Protein AF-A0A975PPK5-F1 (afdb_monomer)

Foldseek 3Di:
DDDDDDDDPDDPPPDDDDPVLVVLLVVLLVVVVVVVVVVVVVVVVVVVVPDDDDDDPVVVVVVVVVVVVVVVVVVDRCVPVRSVVSSVVCVVVVVVVVVD

Mean predicted aligned error: 13.2 Å

Secondary structure (DSSP, 8-state):
-PPPPPPPPPPGGGSPPPHHHHHHHHHHHHHHHHHHHHHHHHHHHHHHHHS----TTHHHHHHHHHHHHHHHHHHSTTTTSHHHHHHHHHHHHHHHHHT-

Sequence (100 aa):
MIGLPASLPADPVDAPLSRERLELRKAAEGFEAIMIRRMLETARAASFAEQTPLTGGGLRQFEKMRDEHIAEIASSSGAFGFALSIEQQLAQYIDAKEGG

Radius of gyration: 22.77 Å; Cα contacts (8 Å, |Δi|>4): 28; chains: 1; bounding box: 40×25×85 Å

Structure (mmCIF, N/CA/C/O backbone):
data_AF-A0A975PPK5-F1
#
_entry.id   AF-A0A975PPK5-F1
#
loop_
_atom_site.group_PDB
_atom_site.id
_atom_site.type_symbol
_atom_site.label_atom_id
_atom_site.label_alt_id
_atom_site.label_comp_id
_atom_site.label_asym_id
_atom_site.label_entity_id
_atom_site.label_seq_id
_atom_site.pdbx_PDB_ins_code
_atom_site.Cartn_x
_atom_site.Cartn_y
_atom_site.Cartn_z
_atom_site.occupancy
_atom_site.B_iso_or_equiv
_atom_site.auth_seq_id
_atom_site.auth_comp_id
_atom_site.auth_asym_id
_atom_site.auth_atom_id
_atom_site.pdbx_PDB_model_num
ATOM 1 N N . MET A 1 1 ? 7.473 5.456 55.655 1.00 47.09 1 MET A N 1
ATOM 2 C CA . MET A 1 1 ? 6.346 5.499 54.700 1.00 47.09 1 MET A CA 1
ATOM 3 C C . MET A 1 1 ? 6.933 5.610 53.3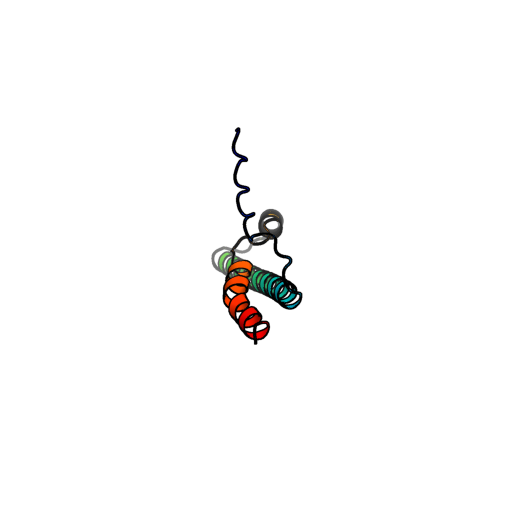03 1.00 47.09 1 MET A C 1
ATOM 5 O O . MET A 1 1 ? 7.417 6.674 52.951 1.00 47.09 1 MET A O 1
ATOM 9 N N . ILE A 1 2 ? 7.002 4.497 52.572 1.00 51.84 2 ILE A N 1
ATOM 10 C CA . ILE A 1 2 ? 7.478 4.457 51.182 1.00 51.84 2 ILE A CA 1
ATOM 11 C C . ILE A 1 2 ? 6.244 4.697 50.306 1.00 51.84 2 ILE A C 1
ATOM 13 O O . ILE A 1 2 ? 5.283 3.936 50.399 1.00 51.84 2 ILE A O 1
ATOM 17 N N . GLY A 1 3 ? 6.230 5.795 49.549 1.00 44.66 3 GLY A N 1
ATOM 18 C CA . GLY A 1 3 ? 5.142 6.123 48.625 1.00 44.66 3 GLY A CA 1
ATOM 19 C C . GLY A 1 3 ? 5.125 5.165 47.435 1.00 44.66 3 GLY A C 1
ATOM 20 O O . GLY A 1 3 ? 6.180 4.830 46.899 1.00 44.66 3 GLY A O 1
ATOM 21 N N . LEU A 1 4 ? 3.932 4.706 47.046 1.00 54.94 4 LEU A N 1
ATOM 22 C CA . LEU A 1 4 ? 3.725 3.901 45.842 1.00 54.94 4 LEU A CA 1
ATOM 23 C C . LEU A 1 4 ? 4.125 4.692 44.580 1.00 54.94 4 LEU A C 1
ATOM 25 O O . LEU A 1 4 ? 3.860 5.895 44.521 1.00 54.94 4 LEU A O 1
ATOM 29 N N . PRO A 1 5 ? 4.681 4.041 43.542 1.00 53.22 5 PRO A N 1
ATOM 30 C CA . PRO A 1 5 ? 4.811 4.663 42.233 1.00 53.22 5 PRO A CA 1
ATOM 31 C C . PRO A 1 5 ? 3.423 4.822 41.594 1.00 53.22 5 PRO A C 1
ATOM 33 O O . PRO A 1 5 ? 2.638 3.874 41.535 1.00 53.22 5 PRO A O 1
ATOM 36 N N . ALA A 1 6 ? 3.127 6.033 41.121 1.00 57.28 6 ALA A N 1
ATOM 37 C CA . ALA A 1 6 ? 1.957 6.312 40.302 1.00 57.28 6 ALA A CA 1
ATOM 38 C C . ALA A 1 6 ? 2.006 5.449 39.030 1.00 57.28 6 ALA A C 1
ATOM 40 O O . ALA A 1 6 ? 2.988 5.472 38.288 1.00 57.28 6 ALA A O 1
ATOM 41 N N . SER A 1 7 ? 0.950 4.669 38.804 1.00 59.62 7 SER A N 1
ATOM 42 C CA . SER A 1 7 ? 0.737 3.926 37.565 1.00 59.62 7 SER A CA 1
ATOM 43 C C . SER A 1 7 ? 0.530 4.934 36.430 1.00 59.62 7 SER A C 1
ATOM 45 O O . SER A 1 7 ? -0.368 5.773 36.503 1.00 59.62 7 SER A O 1
ATOM 47 N N . LEU A 1 8 ? 1.403 4.896 35.423 1.00 58.66 8 LEU A N 1
ATOM 48 C CA . LEU A 1 8 ? 1.235 5.657 34.186 1.00 58.66 8 LEU A CA 1
ATOM 49 C C . LEU A 1 8 ? -0.043 5.172 33.476 1.00 58.66 8 LEU A C 1
ATOM 51 O O . LEU A 1 8 ? -0.264 3.958 33.431 1.00 58.66 8 LEU A O 1
ATOM 55 N N . PRO A 1 9 ? -0.884 6.067 32.927 1.00 53.97 9 PRO A N 1
ATOM 56 C CA . PRO A 1 9 ? -1.999 5.648 32.089 1.00 53.97 9 PRO A CA 1
ATOM 57 C C . PRO A 1 9 ? -1.444 4.930 30.856 1.00 53.97 9 PRO A C 1
ATOM 59 O O . PRO A 1 9 ? -0.570 5.457 30.172 1.00 53.97 9 PRO A O 1
ATOM 62 N N . ALA A 1 10 ? -1.930 3.714 30.607 1.00 55.53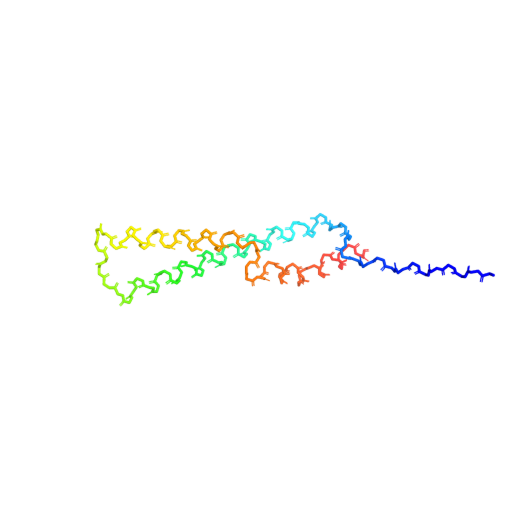 10 ALA A N 1
ATOM 63 C CA . ALA A 1 10 ? -1.652 2.987 29.377 1.00 55.53 10 ALA A CA 1
ATOM 64 C C . ALA A 1 10 ? -2.087 3.838 28.174 1.00 55.53 10 ALA A C 1
ATOM 66 O O . ALA A 1 10 ? -3.188 4.395 28.177 1.00 55.53 10 ALA A O 1
ATOM 67 N N . ASP A 1 11 ? -1.214 3.956 27.175 1.00 44.31 11 ASP A N 1
ATOM 68 C CA . ASP A 1 11 ? -1.507 4.661 25.933 1.00 44.31 11 ASP A CA 1
ATOM 69 C C . ASP A 1 11 ? -2.793 4.102 25.280 1.00 44.31 11 ASP A C 1
ATOM 71 O O . ASP A 1 11 ? -2.979 2.883 25.233 1.00 44.31 11 ASP A O 1
ATOM 75 N N . PRO A 1 12 ? -3.685 4.947 24.726 1.00 54.19 12 PRO A N 1
ATOM 76 C CA . PRO A 1 12 ? -4.970 4.527 24.152 1.00 54.19 12 PRO A CA 1
ATOM 77 C C . PRO A 1 12 ? -4.848 3.776 22.811 1.00 54.19 12 PRO A C 1
ATOM 79 O O . PRO A 1 12 ? -5.821 3.681 22.067 1.00 54.19 12 PRO A O 1
ATOM 82 N N . VAL A 1 13 ? -3.671 3.245 22.472 1.00 56.94 13 VAL A N 1
ATOM 83 C CA . VAL A 1 13 ? -3.386 2.673 21.144 1.00 56.94 13 VAL A CA 1
ATOM 84 C C . VAL A 1 13 ? -4.014 1.290 20.928 1.00 56.94 13 VAL A C 1
ATOM 86 O O . VAL A 1 13 ? -4.077 0.837 19.792 1.00 56.94 13 VAL A O 1
ATOM 89 N N . ASP A 1 14 ? -4.520 0.645 21.985 1.00 50.09 14 ASP A N 1
ATOM 90 C CA . ASP A 1 14 ? -4.996 -0.750 21.955 1.00 50.09 14 ASP A CA 1
ATOM 91 C C . ASP A 1 14 ? -6.507 -0.916 22.207 1.00 50.09 14 ASP A C 1
ATOM 93 O O . ASP A 1 14 ? -6.992 -2.020 22.468 1.00 50.09 14 ASP A O 1
ATOM 97 N N . ALA A 1 15 ? -7.292 0.163 22.125 1.00 59.88 15 ALA A N 1
ATOM 98 C CA . ALA A 1 15 ? -8.744 0.019 22.166 1.00 59.88 15 ALA A CA 1
ATOM 99 C C . ALA A 1 15 ? -9.220 -0.764 20.921 1.00 59.88 15 ALA A C 1
ATOM 101 O O . ALA A 1 15 ? -8.916 -0.352 19.797 1.00 59.88 15 ALA A O 1
ATOM 102 N N . PRO A 1 16 ? -9.956 -1.883 21.078 1.00 67.38 16 PRO A N 1
ATOM 103 C CA . PRO A 1 16 ? -10.423 -2.661 19.939 1.00 67.38 16 PRO A CA 1
ATOM 104 C C . PRO A 1 16 ? -11.283 -1.787 19.021 1.00 67.38 16 PRO A C 1
ATOM 106 O O . PRO A 1 16 ? -12.254 -1.171 19.459 1.00 67.38 16 PRO A O 1
ATOM 109 N N . LEU A 1 17 ? -10.897 -1.732 17.743 1.00 74.62 17 LEU A N 1
ATOM 110 C CA . LEU A 1 17 ? -11.605 -0.972 16.715 1.00 74.62 17 LEU A CA 1
ATOM 111 C C . LEU A 1 17 ? -13.061 -1.449 16.614 1.00 74.62 17 LEU A C 1
ATOM 113 O O . LEU A 1 17 ? -13.322 -2.657 16.639 1.00 74.62 17 LEU A O 1
ATOM 117 N N . SER A 1 18 ? -14.002 -0.508 16.462 1.00 87.31 18 SER A N 1
ATOM 118 C CA . SER A 1 18 ? -15.400 -0.852 16.190 1.00 87.31 18 SER A CA 1
ATOM 119 C C . SER A 1 18 ? -15.507 -1.645 14.886 1.00 87.31 18 SER A C 1
ATOM 121 O O . SER A 1 18 ? -14.615 -1.616 14.027 1.00 87.31 18 SER A O 1
ATOM 123 N N . ARG A 1 19 ? -16.599 -2.395 14.725 1.00 89.31 19 ARG A N 1
ATOM 124 C CA . ARG A 1 19 ? -16.803 -3.211 13.524 1.00 89.31 19 ARG A CA 1
ATOM 125 C C . ARG A 1 19 ? -16.799 -2.336 12.271 1.00 89.31 19 ARG A C 1
ATOM 127 O O . ARG A 1 19 ? -16.173 -2.696 11.279 1.00 89.31 19 ARG A O 1
ATOM 134 N N . GLU A 1 20 ? -17.446 -1.181 12.336 1.00 88.56 20 GLU A N 1
ATOM 135 C CA . GLU A 1 20 ? -17.489 -0.181 11.277 1.00 88.56 20 GLU A CA 1
ATOM 136 C C . GLU A 1 20 ? -16.088 0.330 10.920 1.00 88.56 20 GLU A C 1
ATOM 138 O O . GLU A 1 20 ? -15.766 0.451 9.736 1.00 88.56 20 GLU A O 1
ATOM 143 N N . ARG A 1 21 ? -15.219 0.560 11.915 1.00 88.94 21 ARG A N 1
ATOM 144 C CA . ARG A 1 21 ? -13.818 0.927 11.661 1.00 88.94 21 ARG A CA 1
ATOM 145 C C . ARG A 1 21 ? -13.018 -0.184 10.992 1.00 88.94 21 ARG A C 1
ATOM 147 O O . ARG A 1 21 ? -12.231 0.092 10.092 1.00 88.94 21 ARG A O 1
ATOM 154 N N . LEU A 1 22 ? -13.224 -1.436 11.397 1.00 90.56 22 LEU A N 1
ATOM 155 C CA . LEU A 1 22 ? -12.557 -2.579 10.768 1.00 90.56 22 LEU A CA 1
ATOM 156 C C . LEU A 1 22 ? -12.965 -2.737 9.297 1.00 90.56 22 LEU A C 1
ATOM 158 O O . LEU A 1 22 ? -12.112 -3.010 8.451 1.00 90.56 22 LEU A O 1
ATOM 162 N N . GLU A 1 23 ? -14.244 -2.529 8.980 1.00 91.19 23 GLU A N 1
ATOM 163 C CA . GLU A 1 23 ? -14.725 -2.525 7.594 1.00 91.19 23 GLU A CA 1
ATOM 164 C C . GLU A 1 23 ? -14.166 -1.330 6.802 1.00 91.19 23 GLU A C 1
ATOM 166 O O . GLU A 1 23 ? -13.760 -1.503 5.651 1.00 91.19 23 GLU A O 1
ATOM 171 N N . LEU A 1 24 ? -14.066 -0.142 7.416 1.00 92.44 24 LEU A N 1
ATOM 172 C CA . LEU A 1 24 ? -13.434 1.031 6.801 1.00 92.44 24 LEU A CA 1
ATOM 173 C C . LEU A 1 24 ? -11.968 0.761 6.448 1.00 92.44 24 LEU A C 1
ATOM 175 O O . LEU A 1 24 ? -11.562 1.014 5.314 1.00 92.44 24 LEU A O 1
ATOM 179 N N . ARG A 1 25 ? -11.190 0.207 7.385 1.00 89.75 25 ARG A N 1
ATOM 180 C CA . ARG A 1 25 ? -9.788 -0.162 7.153 1.00 89.75 25 ARG A CA 1
ATOM 181 C C . ARG A 1 25 ? -9.660 -1.124 5.976 1.00 89.75 25 ARG A C 1
ATOM 183 O O . ARG A 1 25 ? -8.904 -0.871 5.043 1.00 89.75 25 ARG A O 1
ATOM 190 N N . LYS A 1 26 ? -10.464 -2.188 5.970 1.00 89.12 26 LYS A N 1
ATOM 191 C CA . LYS A 1 26 ? -10.462 -3.190 4.896 1.00 89.12 26 LYS A CA 1
ATOM 192 C C . LYS A 1 26 ? -10.826 -2.587 3.533 1.00 89.12 26 LYS A C 1
ATOM 194 O O . LYS A 1 26 ? -10.236 -2.946 2.514 1.00 89.12 26 LYS A O 1
ATOM 199 N N . ALA A 1 27 ? -11.790 -1.669 3.496 1.00 91.94 27 ALA A N 1
ATOM 200 C CA . ALA A 1 27 ? -12.151 -0.955 2.275 1.00 91.94 27 ALA A CA 1
ATOM 201 C C . ALA A 1 27 ? -11.016 -0.033 1.793 1.00 91.94 27 ALA A C 1
ATOM 203 O O . ALA A 1 27 ? -10.723 0.002 0.596 1.00 91.94 27 ALA A O 1
ATOM 204 N N . ALA A 1 28 ? -10.353 0.672 2.713 1.00 91.31 28 ALA A N 1
ATOM 205 C CA . ALA A 1 28 ? -9.232 1.559 2.417 1.00 91.31 28 ALA A CA 1
ATOM 206 C C . ALA A 1 28 ? -8.012 0.792 1.870 1.00 91.31 28 ALA A C 1
ATOM 208 O O . ALA A 1 28 ? -7.419 1.211 0.875 1.00 91.31 28 ALA A O 1
ATOM 209 N N . GLU A 1 29 ? -7.696 -0.371 2.446 1.00 88.19 29 GLU A N 1
ATOM 210 C CA . GLU A 1 29 ? -6.676 -1.302 1.938 1.00 88.19 29 GLU A CA 1
ATOM 211 C C . GLU A 1 29 ? -7.004 -1.780 0.514 1.00 88.19 29 GLU A C 1
ATOM 213 O O . GLU A 1 29 ? -6.154 -1.752 -0.380 1.00 88.19 29 GLU A O 1
ATOM 218 N N . GLY A 1 30 ? -8.261 -2.168 0.265 1.00 86.06 30 GLY A N 1
ATOM 219 C CA . GLY A 1 30 ? -8.715 -2.577 -1.066 1.00 86.06 30 GLY A CA 1
ATOM 220 C C . GLY A 1 30 ? -8.600 -1.460 -2.110 1.00 86.06 30 GLY A C 1
ATOM 221 O O . GLY A 1 30 ? -8.202 -1.710 -3.250 1.00 86.06 30 GLY A O 1
ATOM 222 N N . PHE A 1 31 ? -8.905 -0.219 -1.727 1.00 90.12 31 PHE A N 1
ATOM 223 C CA . PHE A 1 31 ? -8.744 0.948 -2.593 1.00 90.12 31 PHE A CA 1
ATOM 224 C C . PHE A 1 31 ? -7.272 1.225 -2.926 1.00 90.12 31 PHE A C 1
ATOM 226 O O . PHE A 1 31 ? -6.937 1.419 -4.099 1.00 90.12 31 PHE A O 1
ATOM 233 N N . GLU A 1 32 ? -6.391 1.202 -1.921 1.00 86.38 32 GLU A N 1
ATOM 234 C CA . GLU A 1 32 ? -4.949 1.385 -2.113 1.00 86.38 32 GLU A CA 1
ATOM 235 C C . GLU A 1 32 ? -4.392 0.342 -3.094 1.00 86.38 32 GLU A C 1
ATOM 237 O O . GLU A 1 32 ? -3.689 0.699 -4.043 1.00 86.38 32 GLU A O 1
ATOM 242 N N . ALA A 1 33 ? -4.794 -0.925 -2.956 1.00 86.38 33 ALA A N 1
ATOM 243 C CA . ALA A 1 33 ? -4.389 -1.988 -3.871 1.00 86.38 33 ALA A CA 1
ATOM 244 C C . ALA A 1 33 ? -4.798 -1.710 -5.334 1.00 86.38 33 ALA A C 1
ATOM 246 O O . ALA A 1 33 ? -3.999 -1.904 -6.256 1.00 86.38 33 ALA A O 1
ATOM 247 N N . ILE A 1 34 ? -6.022 -1.219 -5.569 1.00 84.00 34 ILE A N 1
ATOM 248 C CA . ILE A 1 34 ? -6.503 -0.863 -6.916 1.00 84.00 34 ILE A CA 1
ATOM 249 C C . ILE A 1 34 ? -5.703 0.315 -7.489 1.00 84.00 34 ILE A C 1
ATOM 251 O O . ILE A 1 34 ? -5.280 0.259 -8.648 1.00 84.00 34 ILE A O 1
ATOM 255 N N . MET A 1 35 ? -5.467 1.363 -6.692 1.00 87.38 35 MET A N 1
ATOM 256 C CA . MET A 1 35 ? -4.674 2.525 -7.110 1.00 87.38 35 MET A CA 1
ATOM 257 C C . MET A 1 35 ? -3.247 2.133 -7.488 1.00 87.38 35 MET A C 1
ATOM 259 O O . MET A 1 35 ? -2.781 2.503 -8.566 1.00 87.38 35 MET A O 1
ATOM 263 N N . ILE A 1 36 ? -2.571 1.342 -6.651 1.00 84.06 36 ILE A N 1
ATOM 264 C CA . ILE A 1 36 ? -1.208 0.870 -6.921 1.00 84.06 36 ILE A CA 1
ATOM 265 C C . ILE A 1 36 ? -1.182 0.052 -8.210 1.00 84.06 36 ILE A C 1
ATOM 267 O O . ILE A 1 36 ? -0.343 0.294 -9.079 1.00 84.06 36 ILE A O 1
ATOM 271 N N . ARG A 1 37 ? -2.134 -0.873 -8.391 1.00 81.38 37 ARG A N 1
ATOM 272 C CA . ARG A 1 37 ? -2.245 -1.655 -9.630 1.00 81.38 37 ARG A CA 1
ATOM 273 C C . ARG A 1 37 ? -2.384 -0.741 -10.848 1.00 81.38 37 ARG A C 1
ATOM 275 O O . ARG A 1 37 ? -1.700 -0.962 -11.845 1.00 81.38 37 ARG A O 1
ATOM 282 N N . ARG A 1 38 ? -3.205 0.311 -10.763 1.00 84.94 38 ARG A N 1
ATOM 283 C CA . ARG A 1 38 ? -3.390 1.272 -11.859 1.00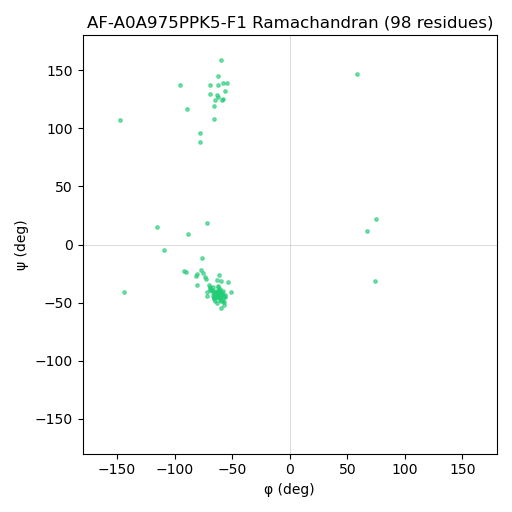 84.94 38 ARG A CA 1
ATOM 284 C C . ARG A 1 38 ? -2.144 2.123 -12.127 1.00 84.94 38 ARG A C 1
ATOM 286 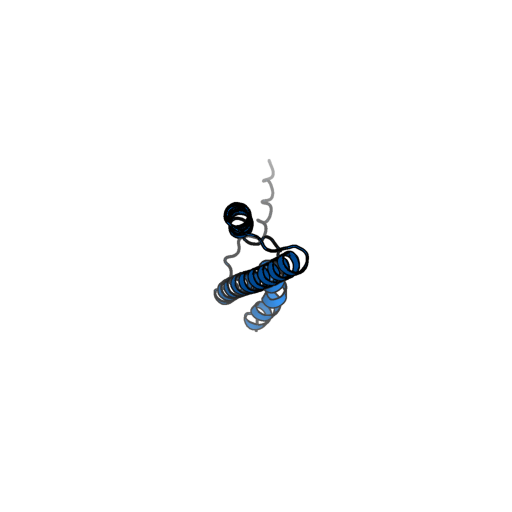O O . ARG A 1 38 ? -1.807 2.375 -13.287 1.00 84.94 38 ARG A O 1
ATOM 293 N N . MET A 1 39 ? -1.443 2.540 -11.077 1.00 82.69 39 MET A N 1
ATOM 294 C CA . MET A 1 39 ? -0.178 3.269 -11.184 1.00 82.69 39 MET A CA 1
ATOM 295 C C . MET A 1 39 ? 0.889 2.405 -11.870 1.00 82.69 39 MET A C 1
ATOM 297 O O . MET A 1 39 ? 1.541 2.860 -12.808 1.00 82.69 39 MET A O 1
ATOM 301 N N . LEU A 1 40 ? 0.998 1.130 -11.482 1.00 79.25 40 LEU A N 1
ATOM 302 C CA . LEU A 1 40 ? 1.918 0.164 -12.087 1.00 79.25 40 LEU A CA 1
ATOM 303 C C . LEU A 1 40 ? 1.576 -0.146 -13.551 1.00 79.25 40 LEU A C 1
ATOM 305 O O . LEU A 1 40 ? 2.481 -0.233 -14.381 1.00 79.25 40 LEU A O 1
ATOM 309 N N . GLU A 1 41 ? 0.293 -0.301 -13.893 1.00 77.69 41 GLU A N 1
ATOM 310 C CA . GLU A 1 41 ? -0.154 -0.433 -15.289 1.00 77.69 41 GLU A CA 1
ATOM 311 C C . GLU A 1 41 ? 0.304 0.761 -16.135 1.00 77.69 41 GLU A C 1
ATOM 313 O O . GLU A 1 41 ? 0.837 0.577 -17.231 1.00 77.69 41 GLU A O 1
ATOM 318 N N . THR A 1 42 ? 0.142 1.974 -15.604 1.00 75.69 42 THR A N 1
ATOM 319 C CA . THR A 1 42 ? 0.523 3.219 -16.285 1.00 75.69 42 THR A CA 1
ATOM 320 C C . THR A 1 42 ? 2.039 3.314 -16.463 1.00 75.69 42 THR A C 1
ATOM 322 O O . THR A 1 42 ? 2.507 3.608 -17.562 1.00 75.69 42 THR A O 1
ATOM 325 N N . ALA A 1 43 ? 2.816 2.987 -15.426 1.00 74.12 43 ALA A N 1
ATOM 326 C CA . ALA A 1 43 ? 4.278 2.977 -15.485 1.00 74.12 43 ALA A CA 1
ATOM 327 C C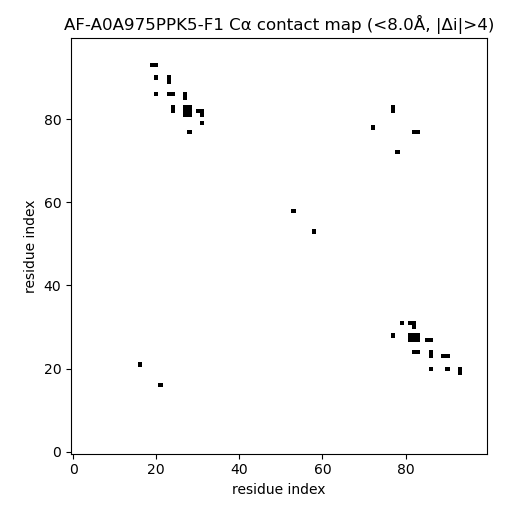 . ALA A 1 43 ? 4.816 1.973 -16.522 1.00 74.12 43 ALA A C 1
ATOM 329 O O . ALA A 1 43 ? 5.725 2.293 -17.286 1.00 74.12 43 ALA A O 1
ATOM 330 N N . ARG A 1 44 ? 4.222 0.771 -16.608 1.00 70.88 44 ARG A N 1
ATOM 331 C CA . ARG A 1 44 ? 4.584 -0.219 -17.639 1.00 70.88 44 ARG A CA 1
ATOM 332 C C . ARG A 1 44 ? 4.253 0.278 -19.037 1.00 70.88 44 ARG A C 1
ATOM 334 O O . ARG A 1 44 ? 5.100 0.191 -19.918 1.00 70.88 44 ARG A O 1
ATOM 341 N N . ALA A 1 45 ? 3.041 0.793 -19.240 1.00 69.44 45 ALA A N 1
ATOM 342 C CA . ALA A 1 45 ? 2.620 1.315 -20.536 1.00 69.44 45 ALA A CA 1
ATOM 343 C C . ALA A 1 45 ? 3.548 2.440 -21.027 1.00 69.44 45 ALA A C 1
ATOM 345 O O . ALA A 1 45 ? 3.920 2.445 -22.197 1.00 69.44 45 ALA A O 1
ATOM 346 N N . ALA A 1 46 ? 3.982 3.332 -20.128 1.00 66.75 46 ALA A N 1
ATOM 347 C CA . ALA A 1 46 ? 4.968 4.367 -20.436 1.00 66.75 46 ALA A CA 1
ATOM 348 C C . ALA A 1 46 ? 6.339 3.776 -20.818 1.00 66.75 46 ALA A C 1
ATOM 350 O O . ALA A 1 46 ? 6.911 4.164 -21.832 1.00 66.75 46 ALA A O 1
ATOM 351 N N . SER A 1 47 ? 6.834 2.780 -20.072 1.00 62.88 47 SER A N 1
ATOM 352 C CA . SER A 1 47 ? 8.122 2.126 -20.355 1.00 62.88 47 SER A CA 1
ATOM 353 C C . SER A 1 47 ? 8.161 1.410 -21.714 1.00 62.88 47 SER A C 1
ATOM 355 O O . SER A 1 47 ? 9.199 1.425 -22.373 1.00 62.88 47 SER A O 1
ATOM 357 N N . PHE A 1 48 ? 7.051 0.807 -22.153 1.00 59.69 48 PHE A N 1
ATOM 358 C CA . PHE A 1 48 ? 6.960 0.160 -23.469 1.00 59.69 48 PHE A CA 1
ATOM 359 C C . PHE A 1 48 ? 6.803 1.151 -24.631 1.00 59.69 48 PHE A C 1
ATOM 361 O O . PHE A 1 48 ? 7.113 0.801 -25.768 1.00 59.69 48 PHE A O 1
ATOM 368 N N . ALA A 1 49 ? 6.333 2.373 -24.368 1.00 58.97 49 ALA A N 1
ATOM 369 C CA . ALA A 1 49 ? 6.174 3.398 -25.396 1.00 58.97 49 ALA A CA 1
ATOM 370 C C . ALA A 1 49 ? 7.514 4.027 -25.829 1.00 58.97 49 ALA A C 1
ATOM 372 O O . ALA A 1 49 ? 7.609 4.522 -26.950 1.00 58.97 49 ALA A O 1
ATOM 373 N N . GLU A 1 50 ? 8.547 3.992 -24.978 1.00 58.34 50 GLU A N 1
ATOM 374 C CA . GLU A 1 50 ? 9.824 4.670 -25.245 1.00 58.34 50 GLU A CA 1
ATOM 375 C C . GLU A 1 50 ? 10.889 3.810 -25.948 1.00 58.34 50 GLU A C 1
ATOM 377 O O . GLU A 1 50 ? 11.776 4.381 -26.580 1.00 58.34 50 GLU A O 1
ATOM 382 N N . GLN A 1 51 ? 10.855 2.469 -25.888 1.00 53.22 51 GLN A N 1
ATOM 383 C CA . GLN A 1 51 ? 11.946 1.643 -26.439 1.00 53.22 51 GLN A CA 1
ATOM 384 C C . GLN A 1 51 ? 11.487 0.280 -27.003 1.00 53.22 51 GLN A C 1
ATOM 386 O O . GLN A 1 51 ? 11.238 -0.649 -26.249 1.00 53.22 51 GLN A O 1
ATOM 391 N N . THR A 1 52 ? 11.493 0.182 -28.342 1.00 53.97 52 THR A N 1
ATOM 392 C CA . THR A 1 52 ? 11.971 -0.941 -29.196 1.00 53.97 52 THR A CA 1
ATOM 393 C C . THR A 1 52 ? 11.352 -2.359 -29.040 1.00 53.97 52 THR A C 1
ATOM 395 O O . THR A 1 52 ? 11.016 -2.796 -27.944 1.00 53.97 52 THR A O 1
ATOM 398 N N . PRO A 1 53 ? 11.230 -3.163 -30.127 1.00 56.06 53 PRO A N 1
ATOM 399 C CA . PRO A 1 53 ? 10.592 -4.484 -30.084 1.00 56.06 53 PRO A CA 1
ATOM 400 C C . PRO A 1 53 ? 11.382 -5.487 -29.227 1.00 56.06 53 PRO A C 1
ATOM 402 O O . PRO A 1 53 ? 12.443 -5.970 -29.621 1.00 56.06 53 PRO A O 1
ATOM 405 N N . LEU A 1 54 ? 10.859 -5.835 -28.050 1.00 62.03 54 LEU A N 1
ATOM 406 C CA . LEU A 1 54 ? 11.453 -6.844 -27.172 1.00 62.03 54 LEU A CA 1
ATOM 407 C C . LEU A 1 54 ? 11.136 -8.256 -27.690 1.00 62.03 54 LEU A C 1
ATOM 409 O O . LEU A 1 54 ? 10.081 -8.818 -27.400 1.00 62.03 54 LEU A O 1
ATOM 413 N N . THR A 1 55 ? 12.053 -8.863 -28.445 1.00 65.06 55 THR A N 1
ATOM 414 C CA . THR A 1 55 ? 11.928 -10.260 -28.898 1.00 65.06 55 THR A CA 1
ATOM 415 C C . THR A 1 55 ? 12.661 -11.255 -27.982 1.00 65.06 55 THR A C 1
ATOM 417 O O . THR A 1 55 ? 13.806 -11.042 -27.585 1.00 65.06 55 THR A O 1
ATOM 420 N N . GLY A 1 56 ? 12.007 -12.390 -27.697 1.00 58.81 56 GLY A N 1
ATOM 421 C CA . GLY A 1 56 ? 12.588 -13.733 -27.480 1.00 58.81 56 GLY A CA 1
ATOM 422 C C . GLY A 1 56 ? 13.335 -14.070 -26.175 1.00 58.81 56 GLY A C 1
ATOM 423 O O . GLY A 1 56 ? 13.272 -15.219 -25.731 1.00 58.81 56 GLY A O 1
ATOM 424 N N . GLY A 1 57 ? 14.013 -13.114 -25.535 1.00 64.19 57 GLY A N 1
ATOM 425 C CA . GLY A 1 57 ? 14.835 -13.367 -24.333 1.00 64.19 57 GLY A CA 1
ATOM 426 C C . GLY A 1 57 ? 14.804 -12.244 -23.298 1.00 64.19 57 GLY A C 1
ATOM 427 O O . GLY A 1 57 ? 14.646 -12.517 -22.110 1.00 64.19 57 GLY A O 1
ATOM 428 N N . GLY A 1 58 ? 14.847 -10.984 -23.746 1.00 63.75 58 GLY A N 1
ATOM 429 C CA . GLY A 1 58 ? 14.705 -9.819 -22.864 1.00 63.75 58 GLY A CA 1
ATOM 430 C C . GLY A 1 58 ? 13.335 -9.741 -22.184 1.00 63.75 58 GLY A C 1
ATOM 431 O O . GLY A 1 58 ? 13.247 -9.317 -21.036 1.00 63.75 58 GLY A O 1
ATOM 432 N N . LEU A 1 59 ? 12.284 -10.242 -22.844 1.00 71.38 59 LEU A N 1
ATOM 433 C CA . LEU A 1 59 ? 10.929 -10.267 -22.290 1.00 71.38 59 LEU A CA 1
ATOM 434 C C . LEU A 1 59 ? 10.835 -11.130 -21.024 1.00 71.38 59 LEU A C 1
ATOM 436 O O . LEU A 1 59 ? 10.308 -10.667 -20.023 1.00 71.38 59 LEU A O 1
ATOM 440 N N . ARG A 1 60 ? 11.418 -12.337 -21.024 1.00 68.81 60 ARG A N 1
ATOM 441 C CA . ARG A 1 60 ? 11.387 -13.229 -19.850 1.00 68.81 60 ARG A CA 1
ATOM 442 C C . ARG A 1 60 ? 12.180 -12.670 -18.670 1.00 68.81 60 ARG A C 1
ATOM 444 O O . ARG A 1 60 ? 11.780 -12.831 -17.522 1.00 68.81 60 ARG A O 1
ATOM 451 N N . GLN A 1 61 ? 13.300 -12.002 -18.944 1.00 68.44 61 GLN A N 1
ATOM 452 C CA . GLN A 1 61 ? 14.081 -11.344 -17.898 1.00 68.44 61 GLN A CA 1
ATOM 453 C C . GLN A 1 61 ? 13.332 -10.134 -17.324 1.00 68.44 61 GLN A C 1
ATOM 455 O O . GLN A 1 61 ? 13.341 -9.932 -16.113 1.00 68.44 61 GLN A O 1
ATOM 460 N N . PHE A 1 62 ? 12.643 -9.361 -18.171 1.00 71.00 62 PHE A N 1
ATOM 461 C CA . PHE A 1 62 ? 11.773 -8.275 -17.725 1.00 71.00 62 PHE A CA 1
ATOM 462 C C . PHE A 1 62 ? 10.599 -8.796 -16.891 1.00 71.00 62 PHE A C 1
ATOM 464 O O . PHE A 1 62 ? 10.328 -8.249 -15.831 1.00 71.00 62 PHE A O 1
ATOM 471 N N . GLU A 1 63 ? 9.936 -9.870 -17.326 1.00 75.25 63 GLU A N 1
ATOM 472 C CA . GLU A 1 63 ? 8.869 -10.530 -16.566 1.00 75.25 63 GLU A CA 1
ATOM 473 C C . GLU A 1 63 ? 9.357 -10.969 -15.187 1.00 75.25 63 GLU A C 1
ATOM 475 O O . GLU A 1 63 ? 8.704 -10.657 -14.199 1.00 75.25 63 GLU A O 1
ATOM 480 N N . LYS A 1 64 ? 10.541 -11.586 -15.098 1.00 74.06 64 LYS A N 1
ATOM 481 C CA . LYS A 1 64 ? 11.125 -11.997 -13.819 1.00 74.06 64 LYS A CA 1
ATOM 482 C C . LYS A 1 64 ? 11.428 -10.811 -12.894 1.00 74.06 64 LYS A C 1
ATOM 484 O O . LYS A 1 64 ? 10.988 -10.820 -11.751 1.00 74.06 64 LYS A O 1
ATOM 489 N N . MET A 1 65 ? 12.118 -9.775 -13.383 1.00 74.75 65 MET A N 1
ATOM 490 C CA . MET A 1 65 ? 12.417 -8.574 -12.578 1.00 74.75 65 MET A CA 1
ATOM 491 C C . MET A 1 65 ? 11.139 -7.840 -12.152 1.00 74.75 65 MET A C 1
ATOM 493 O O . MET A 1 65 ? 11.044 -7.314 -11.046 1.00 74.75 65 MET A O 1
ATOM 497 N N . ARG A 1 66 ? 10.131 -7.819 -13.028 1.00 74.19 66 ARG A N 1
ATOM 498 C CA . ARG A 1 66 ? 8.811 -7.255 -12.750 1.00 74.19 66 ARG A CA 1
ATOM 499 C C . ARG A 1 66 ? 8.092 -8.052 -11.670 1.00 74.19 66 ARG A C 1
ATOM 501 O O . ARG A 1 66 ? 7.514 -7.440 -10.784 1.00 74.19 66 ARG A O 1
ATOM 508 N N . ASP A 1 67 ? 8.098 -9.376 -11.747 1.00 73.00 67 ASP A N 1
ATOM 509 C CA . ASP A 1 67 ? 7.404 -10.231 -10.789 1.00 73.00 67 ASP A CA 1
ATOM 510 C C . ASP A 1 67 ? 8.084 -10.173 -9.410 1.00 73.00 67 ASP A C 1
ATOM 512 O O . ASP A 1 67 ? 7.385 -10.084 -8.405 1.00 73.00 67 ASP A O 1
ATOM 516 N N . GLU A 1 68 ? 9.419 -10.089 -9.359 1.00 72.19 68 GLU A N 1
ATOM 517 C CA . GLU A 1 68 ? 10.179 -9.805 -8.130 1.00 72.19 68 GLU A CA 1
ATOM 518 C C . GLU A 1 68 ? 9.810 -8.432 -7.539 1.00 72.19 68 GLU A C 1
ATOM 520 O O . GLU A 1 68 ? 9.536 -8.326 -6.347 1.00 72.19 68 GLU A O 1
ATOM 525 N N . HIS A 1 69 ? 9.706 -7.386 -8.366 1.00 69.00 69 HIS A N 1
ATOM 526 C CA . HIS A 1 69 ? 9.312 -6.052 -7.903 1.00 69.00 69 HIS A CA 1
ATOM 527 C C . HIS A 1 69 ? 7.842 -5.973 -7.453 1.00 69.00 69 HIS A C 1
ATOM 529 O O . HIS A 1 69 ? 7.527 -5.289 -6.482 1.00 69.00 69 HIS A O 1
ATOM 535 N N . ILE A 1 70 ? 6.926 -6.683 -8.125 1.00 70.69 70 ILE A N 1
ATOM 536 C CA . ILE A 1 70 ? 5.534 -6.813 -7.666 1.00 70.69 70 ILE A CA 1
ATOM 537 C C . ILE A 1 70 ? 5.490 -7.570 -6.343 1.00 70.69 70 ILE A C 1
ATOM 539 O O . ILE A 1 70 ? 4.739 -7.162 -5.468 1.00 70.69 70 ILE A O 1
ATOM 543 N N . ALA A 1 71 ? 6.244 -8.663 -6.201 1.00 66.88 71 ALA A N 1
ATOM 544 C CA . ALA A 1 71 ? 6.291 -9.435 -4.965 1.00 66.88 71 ALA A CA 1
ATOM 545 C C . ALA A 1 71 ? 6.812 -8.580 -3.803 1.00 66.88 71 ALA A C 1
ATOM 547 O O . ALA A 1 71 ? 6.231 -8.627 -2.725 1.00 66.88 71 ALA A O 1
A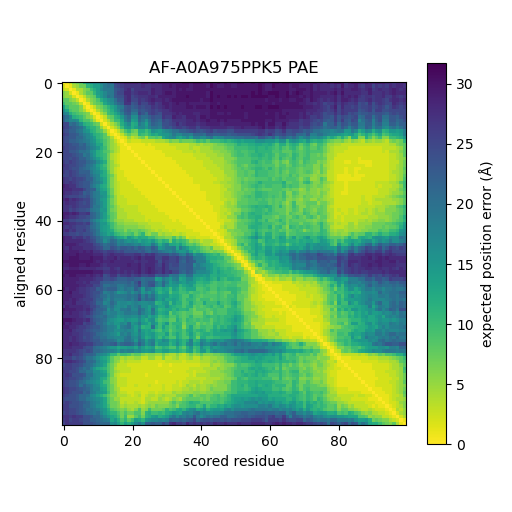TOM 548 N N . GLU A 1 72 ? 7.817 -7.737 -4.047 1.00 63.38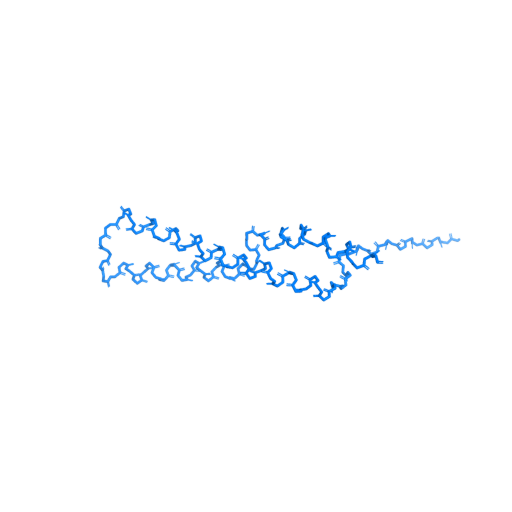 72 GLU A N 1
ATOM 549 C CA . GLU A 1 72 ? 8.316 -6.755 -3.080 1.00 63.38 72 GLU A CA 1
ATOM 550 C C . GLU A 1 72 ? 7.213 -5.764 -2.670 1.00 63.38 72 GLU A C 1
ATOM 552 O O . GLU A 1 72 ? 6.873 -5.677 -1.491 1.00 63.38 72 GLU A O 1
ATOM 557 N N . ILE A 1 73 ? 6.569 -5.100 -3.641 1.00 66.44 73 ILE A N 1
ATOM 558 C CA . ILE A 1 73 ? 5.465 -4.154 -3.386 1.00 66.44 73 ILE A CA 1
ATOM 559 C C . ILE A 1 73 ? 4.278 -4.837 -2.687 1.00 66.44 73 ILE A C 1
ATOM 561 O O . ILE A 1 73 ? 3.640 -4.250 -1.816 1.00 66.44 73 ILE A O 1
ATOM 565 N N . ALA A 1 74 ? 3.960 -6.076 -3.059 1.00 63.88 74 ALA A N 1
ATOM 566 C CA . ALA A 1 74 ? 2.874 -6.847 -2.465 1.00 63.88 74 ALA A CA 1
ATOM 567 C C . ALA A 1 74 ? 3.215 -7.334 -1.048 1.00 63.88 74 ALA A C 1
ATOM 569 O O . ALA A 1 74 ? 2.312 -7.488 -0.229 1.00 63.88 74 ALA A O 1
ATOM 570 N N . SER A 1 75 ? 4.498 -7.569 -0.753 1.00 61.53 75 SER A N 1
ATOM 571 C CA . SER A 1 75 ? 4.975 -7.914 0.590 1.00 61.53 75 SER A CA 1
ATOM 572 C C . SER A 1 75 ? 4.959 -6.712 1.537 1.00 61.53 75 SER A C 1
ATOM 574 O O . SER A 1 75 ? 4.743 -6.878 2.737 1.00 61.53 75 SER A O 1
ATOM 576 N N . SER A 1 76 ? 5.099 -5.492 1.008 1.00 59.69 76 SER A N 1
ATOM 577 C CA . SER A 1 76 ? 4.898 -4.263 1.772 1.00 59.69 76 SER A CA 1
ATOM 578 C C . SER A 1 76 ? 3.403 -3.959 1.946 1.00 59.69 76 SER A C 1
ATOM 580 O O . SER A 1 76 ? 2.797 -3.242 1.152 1.00 59.69 76 SER A O 1
ATOM 582 N N . SER A 1 77 ? 2.771 -4.486 2.997 1.00 58.06 77 SER A N 1
ATOM 583 C CA . SER A 1 77 ? 1.428 -4.035 3.393 1.00 58.06 77 SER A CA 1
ATOM 584 C C . SER A 1 77 ? 1.474 -2.557 3.810 1.00 58.06 77 SER A C 1
ATOM 586 O O . SER A 1 77 ? 2.298 -2.197 4.650 1.00 58.06 77 SER A O 1
ATOM 588 N N . GLY A 1 78 ? 0.607 -1.701 3.256 1.00 61.47 78 GLY A N 1
ATOM 589 C CA . GLY A 1 78 ? 0.567 -0.269 3.591 1.00 61.47 78 GLY A CA 1
ATOM 590 C C . GLY A 1 78 ? 1.707 0.572 2.995 1.00 61.47 78 GLY A C 1
ATOM 591 O O . GLY A 1 78 ? 2.002 1.648 3.510 1.00 61.47 78 GLY A O 1
ATOM 592 N N . ALA A 1 79 ? 2.353 0.101 1.922 1.00 65.81 79 ALA A N 1
ATOM 593 C CA . ALA A 1 79 ? 3.576 0.679 1.344 1.00 65.81 79 ALA A CA 1
ATOM 594 C C . ALA A 1 79 ? 3.513 2.179 1.009 1.00 65.81 79 ALA A C 1
ATOM 596 O O . ALA A 1 79 ? 4.528 2.869 1.075 1.00 65.81 79 ALA A O 1
ATOM 597 N N . PHE A 1 80 ? 2.334 2.676 0.626 1.00 76.12 80 PHE A N 1
ATOM 598 C CA . PHE A 1 80 ? 2.137 4.072 0.226 1.00 76.12 80 PHE A CA 1
ATOM 599 C C . PHE A 1 80 ? 1.337 4.889 1.251 1.00 76.12 80 PHE A C 1
ATOM 601 O O . PHE A 1 80 ? 1.203 6.100 1.090 1.00 76.12 80 PHE A O 1
ATOM 608 N N . GLY A 1 81 ? 0.839 4.257 2.320 1.00 84.62 81 GLY A N 1
ATOM 609 C CA . GLY A 1 81 ? 0.142 4.924 3.422 1.00 84.62 81 GLY A CA 1
ATOM 610 C C . GLY A 1 81 ? -1.214 5.545 3.062 1.00 84.62 81 GLY A C 1
ATOM 611 O O . GLY A 1 81 ? -1.776 6.290 3.873 1.00 84.62 81 GLY A O 1
ATOM 612 N N . PHE A 1 82 ? -1.774 5.251 1.884 1.00 85.31 82 PHE A N 1
ATOM 613 C CA . PHE A 1 82 ? -3.070 5.788 1.470 1.00 85.31 82 PHE A CA 1
ATOM 614 C C . PHE A 1 82 ? -4.205 5.149 2.256 1.00 85.31 82 PHE A C 1
ATOM 616 O O . PHE A 1 82 ? -5.109 5.861 2.686 1.00 85.31 82 PHE A O 1
ATOM 623 N N . ALA A 1 83 ? -4.136 3.838 2.497 1.00 87.44 83 ALA A N 1
ATOM 624 C CA . ALA A 1 83 ? -5.148 3.134 3.277 1.00 87.44 83 ALA A CA 1
ATOM 625 C C . ALA A 1 83 ? -5.277 3.730 4.690 1.00 87.44 83 ALA A C 1
ATOM 627 O O . ALA A 1 83 ? -6.370 4.104 5.111 1.00 87.44 83 ALA A O 1
ATOM 628 N N . LEU A 1 84 ? -4.141 3.926 5.369 1.00 88.12 84 LEU A N 1
ATOM 629 C CA . LEU A 1 84 ? -4.085 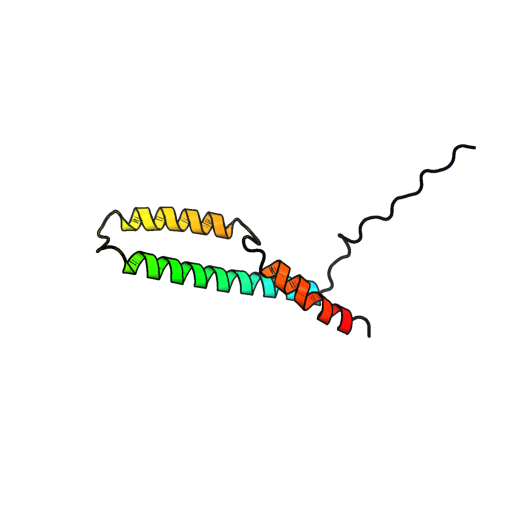4.538 6.697 1.00 88.12 84 LEU A CA 1
ATOM 630 C C . LEU A 1 84 ? -4.601 5.985 6.693 1.00 88.12 84 LEU A C 1
ATOM 632 O O . LEU A 1 84 ? 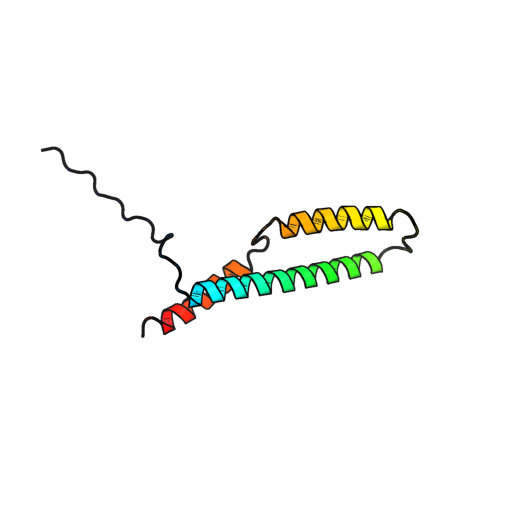-5.360 6.374 7.576 1.00 88.12 84 LEU A O 1
ATOM 636 N N . SER A 1 85 ? -4.214 6.784 5.695 1.00 90.56 85 SER A N 1
ATOM 637 C CA . SER A 1 85 ? -4.664 8.179 5.588 1.00 90.56 85 SER A CA 1
ATOM 638 C C . SER A 1 85 ? -6.180 8.275 5.388 1.00 90.56 85 SER A C 1
ATOM 640 O O . SER A 1 85 ? -6.839 9.103 6.013 1.00 90.56 85 SER A O 1
ATOM 642 N N . ILE A 1 86 ? -6.741 7.406 4.544 1.00 88.75 86 ILE A N 1
ATOM 643 C CA . ILE A 1 86 ? -8.183 7.316 4.284 1.00 88.75 86 ILE A CA 1
ATOM 644 C C . ILE A 1 86 ? -8.922 6.865 5.545 1.00 88.75 86 ILE A C 1
ATOM 646 O O . ILE A 1 86 ? -9.929 7.472 5.906 1.00 88.75 86 ILE A O 1
ATOM 650 N N . GLU A 1 87 ? -8.409 5.845 6.239 1.00 89.94 87 GLU A N 1
ATOM 651 C CA . GLU A 1 87 ? -8.964 5.381 7.510 1.00 89.94 87 GLU A CA 1
ATOM 652 C C . GLU A 1 87 ? -9.007 6.520 8.531 1.00 89.94 87 GLU A C 1
ATOM 654 O O . GLU A 1 87 ? -10.075 6.814 9.054 1.00 89.94 87 GLU A O 1
ATOM 659 N N . GLN A 1 88 ? -7.894 7.224 8.756 1.00 90.88 88 GLN A N 1
ATOM 660 C CA . GLN A 1 88 ? -7.821 8.332 9.716 1.00 90.88 88 GLN A CA 1
ATOM 661 C C . GLN A 1 88 ? -8.772 9.483 9.366 1.00 90.88 88 GLN A C 1
ATOM 663 O O . GLN A 1 88 ? -9.430 10.039 10.245 1.00 90.88 88 GLN A O 1
ATOM 668 N N . GLN A 1 89 ? -8.873 9.842 8.085 1.00 91.62 89 GLN A N 1
ATOM 669 C CA . GLN A 1 89 ? -9.760 10.917 7.642 1.00 91.62 89 GLN A CA 1
ATOM 670 C C . GLN A 1 89 ? -11.236 10.540 7.750 1.00 91.62 89 GLN A C 1
ATOM 672 O O . GLN A 1 89 ? -12.058 11.407 8.039 1.00 91.62 89 GLN A O 1
ATOM 677 N N . LEU A 1 90 ? -11.596 9.279 7.518 1.00 91.81 90 LEU A N 1
ATOM 678 C CA . LEU A 1 90 ? -12.992 8.835 7.539 1.00 91.81 90 LEU A CA 1
ATOM 679 C C . LEU A 1 90 ? -13.446 8.358 8.925 1.00 91.81 90 LEU A C 1
ATOM 681 O O . LEU A 1 90 ? -14.632 8.439 9.243 1.00 91.81 90 LEU A O 1
ATOM 685 N N . ALA A 1 91 ? -12.505 7.943 9.770 1.00 90.31 91 ALA A N 1
ATOM 686 C CA . ALA A 1 91 ? -12.705 7.527 11.153 1.00 90.31 91 ALA A CA 1
ATOM 687 C C . ALA A 1 91 ? -13.507 8.550 11.970 1.00 90.31 91 ALA A C 1
ATOM 689 O O . ALA A 1 91 ? -14.413 8.161 12.705 1.00 90.31 91 ALA A O 1
ATOM 690 N N . GLN A 1 92 ? -13.243 9.849 11.784 1.00 88.44 92 GLN A N 1
ATOM 691 C CA . GLN A 1 92 ? -13.951 10.923 12.493 1.00 88.44 92 GLN A CA 1
ATOM 692 C C . GLN A 1 92 ? -15.470 10.926 12.239 1.00 88.44 92 GLN A C 1
ATOM 694 O O . GLN A 1 92 ? -16.245 11.299 13.116 1.00 88.44 92 GLN A O 1
ATOM 699 N N . TYR A 1 93 ? -15.913 10.491 11.053 1.00 88.94 93 TYR A N 1
ATOM 700 C CA . TYR A 1 93 ? -17.334 10.451 10.700 1.00 88.94 93 TYR A CA 1
ATOM 701 C C . TYR A 1 93 ? -18.041 9.217 11.267 1.00 88.94 93 TYR A C 1
ATOM 703 O O . TYR A 1 93 ? -19.245 9.267 11.514 1.00 88.94 93 TYR A O 1
ATOM 711 N N . ILE A 1 94 ? -17.305 8.122 11.488 1.00 86.31 94 ILE A N 1
ATOM 712 C CA . ILE A 1 94 ? -17.818 6.930 12.175 1.00 86.31 94 ILE A CA 1
ATOM 713 C C . ILE A 1 94 ? -17.988 7.238 13.666 1.00 86.31 94 ILE A C 1
ATOM 715 O O . ILE A 1 94 ? -19.053 6.990 14.222 1.00 86.31 94 ILE A O 1
ATOM 719 N N . ASP A 1 95 ? -17.009 7.900 14.281 1.00 83.56 95 ASP A N 1
ATOM 720 C CA . ASP A 1 95 ? -17.076 8.271 15.702 1.00 83.56 95 ASP A CA 1
ATOM 721 C C . ASP A 1 95 ? -18.180 9.262 16.013 1.00 83.56 95 ASP A C 1
ATOM 723 O O . ASP A 1 95 ? -18.919 9.100 16.982 1.00 83.56 95 ASP A O 1
ATOM 727 N N . ALA A 1 96 ? -18.322 10.282 15.166 1.00 80.88 96 ALA A N 1
ATOM 728 C CA . ALA A 1 96 ? -19.392 11.260 15.301 1.00 80.88 96 ALA A CA 1
ATOM 729 C C . ALA A 1 96 ? -20.785 10.620 15.170 1.00 80.88 96 ALA A C 1
ATOM 731 O O . ALA A 1 96 ? -21.752 11.148 15.713 1.00 80.88 96 ALA A O 1
ATOM 732 N N . LYS A 1 97 ? -20.895 9.491 14.457 1.00 73.94 97 LYS A N 1
ATOM 733 C CA . LYS A 1 97 ? -22.132 8.715 14.320 1.00 73.94 97 LYS A CA 1
ATOM 734 C C . LYS A 1 97 ? -22.391 7.802 15.524 1.00 73.94 97 LYS A C 1
ATOM 736 O O . LYS A 1 97 ? -23.552 7.576 15.842 1.00 73.94 97 LYS A O 1
ATOM 741 N N . GLU A 1 98 ? -21.355 7.246 16.146 1.00 67.25 98 GLU A N 1
ATOM 742 C CA . GLU A 1 98 ? -21.481 6.360 17.315 1.00 67.25 98 GLU A CA 1
ATOM 743 C C . GLU A 1 98 ? -21.687 7.137 18.632 1.00 67.25 98 GLU A C 1
ATOM 745 O O . GLU A 1 98 ? -22.264 6.605 19.577 1.00 67.25 98 GLU A O 1
ATOM 750 N N . GLY A 1 99 ? -21.231 8.394 18.701 1.00 62.56 99 GLY A N 1
ATOM 751 C CA . GLY A 1 99 ? -21.317 9.256 19.887 1.00 62.56 99 GLY A CA 1
ATOM 752 C C . GLY A 1 99 ? -22.592 10.102 20.036 1.00 62.56 99 GLY A C 1
ATOM 753 O O . GLY A 1 99 ? -22.615 10.975 20.906 1.00 62.56 99 GLY A O 1
ATOM 754 N N . GLY A 1 100 ? -23.618 9.892 19.203 1.00 46.84 100 GLY A N 1
ATOM 755 C CA . GLY A 1 100 ? -24.920 10.579 19.263 1.00 46.84 100 GLY A CA 1
ATOM 756 C C . GLY A 1 100 ? -26.077 9.604 19.416 1.00 46.84 100 GLY A C 1
ATOM 757 O O . GLY A 1 100 ? -27.040 9.965 20.128 1.00 46.84 100 GLY A O 1
#

pLDDT: mean 72.71, std 13.84, range [44.31, 92.44]

Nearest PDB structures (foldseek):
  4j7k-assembly2_D  TM=3.608E-01  e=9.340E+00  Bacillus anthracis str. Sterne

Solvent-accessible surface area (backbone atoms only — not comparable to full-atom values): 6124 Å² total; per-residue (Å²): 136,84,80,80,81,81,81,75,81,77,74,82,84,75,67,83,72,51,70,69,52,53,52,44,41,55,52,25,46,53,50,41,53,53,50,52,52,51,51,52,52,50,53,51,55,53,58,62,72,76,57,78,91,74,65,99,54,61,49,63,55,49,51,51,56,47,50,52,50,48,50,51,57,67,67,41,77,70,74,83,45,53,24,60,52,48,31,62,68,50,45,59,60,54,50,62,62,74,76,110